Protein AF-A0A6B3CCX3-F1 (afdb_monomer_lite)

Foldseek 3Di:
DDPPQDDLVVLLVVCVVVVPDPVVSVVVSVVSVVVNPDPPCVVVCVVDDPVCVVVVVVVVVDPDDDDDDPPDDDPD

Secondary structure (DSSP, 8-state):
-------HHHHHHHHHHTT--HHHHHHHHHHHHHHTSPPGGGGGTTTS-TTHHHHHHHHHT-S------TT-----

Structure (mmCIF, N/CA/C/O backbone):
data_AF-A0A6B3CCX3-F1
#
_entry.id   AF-A0A6B3CCX3-F1
#
loop_
_atom_site.group_PDB
_atom_site.id
_atom_site.type_symbol
_atom_site.label_atom_id
_atom_site.label_alt_id
_atom_site.label_comp_id
_atom_site.label_asym_id
_atom_site.label_entity_id
_atom_site.label_seq_id
_atom_site.pdbx_PDB_ins_code
_atom_site.Cartn_x
_atom_site.Cartn_y
_atom_site.Cartn_z
_atom_site.occupancy
_atom_site.B_iso_or_equiv
_atom_site.auth_seq_id
_atom_site.auth_comp_id
_atom_site.auth_asym_id
_atom_site.auth_atom_id
_atom_site.pdbx_PDB_model_num
ATOM 1 N N . MET A 1 1 ? -2.235 -7.945 -15.209 1.00 37.53 1 MET A N 1
ATOM 2 C CA . MET A 1 1 ? -2.088 -8.283 -13.776 1.00 37.53 1 MET A CA 1
ATOM 3 C C . MET A 1 1 ? -3.050 -7.392 -13.019 1.00 37.53 1 MET A C 1
ATOM 5 O O . MET A 1 1 ? -3.283 -6.287 -13.485 1.00 37.53 1 MET A O 1
ATOM 9 N N . ALA A 1 2 ? -3.721 -7.891 -11.987 1.00 36.41 2 ALA A N 1
ATOM 10 C CA . ALA A 1 2 ? -4.873 -7.194 -11.429 1.00 36.41 2 ALA A CA 1
ATOM 11 C C . ALA A 1 2 ? -4.425 -5.959 -10.623 1.00 36.41 2 ALA A C 1
ATOM 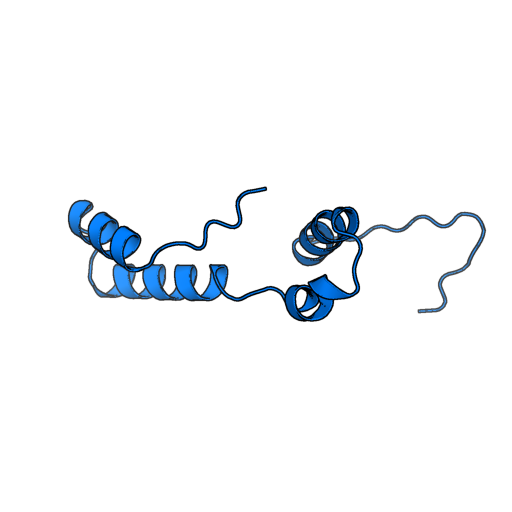13 O O . ALA A 1 2 ? -3.955 -6.097 -9.498 1.00 36.41 2 ALA A O 1
ATOM 14 N N . GLU A 1 3 ? -4.572 -4.763 -11.199 1.00 54.06 3 GLU A N 1
ATOM 15 C CA . GLU A 1 3 ? -4.601 -3.497 -10.457 1.00 54.06 3 GLU A CA 1
ATOM 16 C C . GLU A 1 3 ? -5.903 -3.457 -9.651 1.00 54.06 3 GLU A C 1
ATOM 18 O O . GLU A 1 3 ? -6.891 -2.833 -10.037 1.00 54.06 3 GLU A O 1
ATOM 23 N N . VAL A 1 4 ? -5.969 -4.215 -8.558 1.00 59.53 4 VAL A N 1
ATOM 24 C CA . VAL A 1 4 ? -7.095 -4.091 -7.635 1.00 59.53 4 VAL A CA 1
ATOM 25 C C . VAL A 1 4 ? -6.700 -3.056 -6.603 1.00 59.53 4 VAL A C 1
ATOM 27 O O . VAL A 1 4 ? -6.021 -3.369 -5.630 1.00 59.53 4 VAL A O 1
ATOM 30 N N . ALA A 1 5 ? -7.129 -1.817 -6.838 1.00 70.81 5 ALA A N 1
ATOM 31 C CA . ALA A 1 5 ? -7.069 -0.776 -5.825 1.00 70.81 5 ALA A CA 1
ATOM 32 C C . ALA A 1 5 ? -7.742 -1.276 -4.537 1.00 70.81 5 ALA A C 1
ATOM 34 O O . ALA A 1 5 ? -8.811 -1.907 -4.571 1.00 70.81 5 ALA A O 1
ATOM 35 N N . LEU A 1 6 ? -7.123 -0.989 -3.395 1.00 81.62 6 LEU A N 1
ATOM 36 C CA . LEU A 1 6 ? -7.691 -1.291 -2.090 1.00 81.62 6 LEU A CA 1
ATOM 37 C C . LEU A 1 6 ? -8.993 -0.506 -1.934 1.00 81.62 6 LEU A C 1
ATOM 39 O O . LEU A 1 6 ? -9.008 0.724 -1.925 1.00 81.62 6 LEU A O 1
ATOM 43 N N . LYS A 1 7 ? -10.115 -1.211 -1.809 1.00 90.50 7 LYS A N 1
ATOM 44 C CA . LYS A 1 7 ? -11.414 -0.573 -1.587 1.00 90.50 7 LYS A CA 1
ATOM 45 C C . LYS A 1 7 ? -11.527 -0.167 -0.119 1.00 90.50 7 LYS A C 1
ATOM 47 O O . LYS A 1 7 ? -11.804 -1.013 0.731 1.00 90.50 7 LYS A O 1
ATOM 52 N N . ILE A 1 8 ? -11.378 1.130 0.151 1.00 90.94 8 ILE A N 1
ATOM 53 C CA . ILE A 1 8 ? -11.474 1.731 1.494 1.00 90.94 8 ILE A CA 1
ATOM 54 C C . ILE A 1 8 ? -12.708 1.251 2.291 1.00 90.94 8 ILE A C 1
ATOM 56 O O . ILE A 1 8 ? -12.537 0.894 3.456 1.00 90.94 8 ILE A O 1
ATOM 60 N N . PRO A 1 9 ? -13.917 1.101 1.704 1.00 92.62 9 PRO A N 1
ATOM 61 C CA . PRO A 1 9 ? -15.072 0.601 2.456 1.00 92.62 9 PRO A CA 1
ATOM 62 C C . PRO A 1 9 ? -14.898 -0.825 3.002 1.00 92.62 9 PRO A C 1
ATOM 64 O O . PRO A 1 9 ? -15.379 -1.133 4.091 1.00 92.62 9 PRO A O 1
ATOM 67 N N . TYR A 1 10 ? -14.202 -1.707 2.274 1.00 94.19 10 TYR A N 1
ATOM 68 C CA . TYR A 1 10 ? -13.923 -3.062 2.761 1.00 94.19 10 TYR A CA 1
ATOM 69 C C . TYR A 1 10 ? -12.841 -3.060 3.835 1.00 94.19 10 TYR A C 1
ATOM 71 O O . TYR A 1 10 ? -12.965 -3.795 4.811 1.00 94.19 10 TYR A O 1
ATOM 79 N N . LEU A 1 11 ? -11.822 -2.212 3.689 1.00 92.94 11 LEU A N 1
ATOM 80 C CA . LEU A 1 11 ? -10.808 -2.018 4.721 1.00 92.94 11 LEU A CA 1
ATOM 81 C C . LEU A 1 11 ? -11.448 -1.551 6.034 1.00 92.94 11 LEU A C 1
ATOM 83 O O . LEU A 1 11 ? -11.232 -2.178 7.063 1.00 92.94 11 LEU A O 1
ATOM 87 N N . GLN A 1 12 ? -12.304 -0.528 5.998 1.00 93.50 12 GLN A N 1
ATOM 88 C CA . GLN A 1 12 ? -13.011 -0.028 7.184 1.00 93.50 12 GLN A CA 1
ATOM 89 C C . GLN A 1 12 ? -13.891 -1.102 7.837 1.00 93.50 12 GLN A C 1
ATOM 91 O O . GLN A 1 12 ? -13.919 -1.226 9.063 1.00 93.50 12 GLN A O 1
ATOM 96 N N . LEU A 1 13 ? -14.584 -1.912 7.028 1.00 95.94 13 LEU A N 1
ATOM 97 C CA . LEU A 1 13 ? -15.383 -3.029 7.531 1.00 95.94 13 LEU A CA 1
ATOM 98 C C . LEU A 1 13 ? -14.514 -4.063 8.259 1.00 95.94 13 LEU A C 1
ATOM 100 O O . LEU A 1 13 ? -14.899 -4.540 9.325 1.00 95.94 13 LEU A O 1
ATOM 104 N N . LEU A 1 14 ? -13.350 -4.394 7.694 1.00 95.31 14 LEU A N 1
ATOM 105 C CA . LEU A 1 14 ? -12.405 -5.330 8.296 1.00 95.31 14 LEU A CA 1
ATOM 106 C C . LEU A 1 14 ? -11.812 -4.761 9.585 1.00 95.31 14 LEU A C 1
ATOM 108 O O . LEU A 1 14 ? -11.870 -5.435 10.606 1.00 95.31 14 LEU A O 1
ATOM 112 N N . LEU A 1 15 ? -11.319 -3.522 9.576 1.00 95.88 15 LEU A N 1
ATOM 113 C CA . LEU A 1 15 ? -10.759 -2.864 10.765 1.00 95.88 15 LEU A CA 1
ATOM 114 C C . LEU A 1 15 ? -11.764 -2.863 11.924 1.00 95.88 15 LEU A C 1
ATOM 116 O O . LEU A 1 15 ? -11.424 -3.236 13.047 1.00 95.88 15 LEU A O 1
ATOM 120 N N . LYS A 1 16 ? -13.035 -2.569 11.624 1.00 95.38 16 LYS A N 1
ATOM 121 C CA . LYS A 1 16 ? -14.128 -2.667 12.594 1.00 95.38 16 LYS A CA 1
ATOM 122 C C . LYS A 1 16 ? -14.364 -4.101 13.076 1.00 95.38 16 LYS A C 1
ATOM 124 O O . LYS A 1 16 ? -14.558 -4.312 14.270 1.00 95.38 16 LYS A O 1
ATOM 129 N N . ALA A 1 17 ? -14.361 -5.085 12.176 1.00 96.75 17 ALA A N 1
ATOM 130 C CA . ALA A 1 17 ? -14.540 -6.495 12.534 1.00 96.75 17 ALA A CA 1
ATOM 131 C C . ALA A 1 17 ? -13.398 -7.032 13.415 1.00 96.75 17 ALA A C 1
ATOM 133 O O . ALA A 1 17 ? -13.639 -7.884 14.268 1.00 96.75 17 ALA A O 1
ATOM 134 N N . TYR A 1 18 ? -12.182 -6.513 13.238 1.00 96.31 18 TYR A N 1
ATOM 135 C CA . TYR A 1 18 ? -11.010 -6.850 14.047 1.00 96.31 18 TYR A CA 1
ATOM 136 C C . TYR A 1 18 ? -10.899 -6.042 15.348 1.00 96.31 18 TYR A C 1
ATOM 138 O O . TYR A 1 18 ? -10.005 -6.314 16.144 1.00 96.31 18 TYR A O 1
ATOM 146 N N . GLY A 1 19 ? -11.804 -5.090 15.597 1.00 95.44 19 GLY A N 1
ATOM 147 C CA . GLY A 1 19 ? -11.801 -4.284 16.820 1.00 95.44 19 GLY A CA 1
ATOM 148 C C . GLY A 1 19 ? -10.629 -3.306 16.916 1.00 95.44 19 GLY A C 1
ATOM 149 O O . GLY A 1 19 ? -10.211 -2.972 18.022 1.00 95.44 19 GLY A O 1
ATOM 150 N N . VAL A 1 20 ? -10.095 -2.869 15.773 1.00 96.31 20 VAL A N 1
ATOM 151 C CA . VAL A 1 20 ? -9.043 -1.846 15.703 1.00 96.31 20 VAL A CA 1
ATOM 152 C C . VAL A 1 20 ? -9.597 -0.516 16.223 1.00 96.31 20 VAL A C 1
ATOM 154 O O . VAL A 1 20 ? -10.730 -0.152 15.900 1.00 96.31 20 VAL A O 1
ATOM 157 N N . GLY A 1 21 ? -8.819 0.191 17.046 1.00 95.19 21 GLY A N 1
ATOM 158 C CA . GLY A 1 21 ? -9.207 1.496 17.592 1.00 95.19 21 GLY A CA 1
ATOM 159 C C . GLY A 1 21 ? -9.246 2.592 16.523 1.00 95.19 21 GLY A C 1
ATOM 160 O O . GLY A 1 21 ? -8.568 2.486 15.506 1.00 95.19 21 GLY A O 1
ATOM 161 N N . ASP A 1 22 ? -10.014 3.659 16.760 1.00 91.94 22 ASP A N 1
ATOM 162 C CA . ASP A 1 22 ? -10.277 4.702 15.753 1.00 91.94 22 ASP A CA 1
ATOM 163 C C . ASP A 1 22 ? -8.998 5.383 15.227 1.00 91.94 22 ASP A C 1
ATOM 165 O O . ASP A 1 22 ? -8.855 5.564 14.021 1.00 91.94 22 ASP A O 1
ATOM 169 N N . GLU A 1 23 ? -8.038 5.689 16.106 1.00 94.00 23 GLU A N 1
ATOM 170 C CA . GLU A 1 23 ? -6.757 6.317 15.733 1.00 94.00 23 GLU A CA 1
ATOM 171 C C . GLU A 1 23 ? -5.905 5.405 14.831 1.00 94.00 23 GLU A C 1
ATOM 173 O O . GLU A 1 23 ? -5.351 5.834 13.819 1.00 94.00 23 GLU A O 1
ATOM 178 N N . GLU A 1 24 ? -5.839 4.112 15.154 1.00 92.69 24 GLU A N 1
ATOM 179 C CA . GLU A 1 24 ? -5.106 3.128 14.354 1.00 92.69 24 GLU A CA 1
ATOM 180 C C . GLU A 1 24 ? -5.826 2.850 13.024 1.00 92.69 24 GLU A C 1
ATOM 182 O O . GLU A 1 24 ? -5.193 2.726 11.974 1.00 92.69 24 GLU A O 1
ATOM 187 N N . ALA A 1 25 ? -7.160 2.821 13.036 1.00 94.06 25 ALA A N 1
ATOM 188 C CA . ALA A 1 25 ? -7.965 2.652 11.836 1.00 94.06 25 ALA A CA 1
ATOM 189 C C . ALA A 1 25 ? -7.787 3.818 10.850 1.00 94.06 25 ALA A C 1
ATOM 191 O O . ALA A 1 25 ? -7.700 3.584 9.642 1.00 94.06 25 ALA A O 1
ATOM 192 N N . GLU A 1 26 ? -7.688 5.052 11.346 1.00 94.19 26 GLU A N 1
ATOM 193 C CA . GLU A 1 26 ? -7.408 6.236 10.529 1.00 94.19 26 GLU A CA 1
ATOM 194 C C . GLU A 1 26 ? -6.030 6.140 9.855 1.00 94.19 26 GLU A C 1
ATOM 196 O O . GLU A 1 26 ? -5.914 6.367 8.647 1.00 94.19 26 GLU A O 1
ATOM 201 N N . ALA A 1 27 ? -5.007 5.672 10.579 1.00 93.81 27 ALA A N 1
ATOM 202 C CA . ALA A 1 27 ? -3.683 5.423 10.009 1.00 93.81 27 ALA A CA 1
ATOM 203 C C . ALA A 1 27 ? -3.710 4.363 8.887 1.00 93.81 27 ALA A C 1
ATOM 205 O O . ALA A 1 27 ? -3.074 4.543 7.843 1.00 93.81 27 ALA A O 1
ATOM 206 N N . PHE A 1 28 ? -4.477 3.280 9.052 1.00 93.12 28 PHE A N 1
ATOM 207 C CA . PHE A 1 28 ? -4.649 2.265 8.005 1.00 93.12 28 PHE A CA 1
ATOM 208 C C . PHE A 1 28 ? -5.381 2.798 6.772 1.00 93.12 28 PHE A C 1
ATOM 210 O O . PHE A 1 28 ? -5.019 2.443 5.646 1.00 93.12 28 PHE A O 1
ATOM 217 N N . VAL A 1 29 ? -6.401 3.641 6.960 1.00 92.75 29 VAL A N 1
ATOM 218 C CA . VAL A 1 29 ? -7.100 4.297 5.847 1.00 92.75 29 VAL A CA 1
ATOM 219 C C . VAL A 1 29 ? -6.129 5.190 5.078 1.00 92.75 29 VAL A C 1
ATOM 221 O O . VAL A 1 29 ? -6.050 5.065 3.856 1.00 92.75 29 VAL A O 1
ATOM 224 N N . GLN A 1 30 ? -5.325 5.994 5.777 1.00 92.00 30 GLN A N 1
ATOM 225 C CA . GLN A 1 30 ? -4.342 6.870 5.140 1.00 92.00 30 GLN A CA 1
ATOM 226 C C . GLN A 1 30 ? -3.294 6.080 4.342 1.00 92.00 30 GLN A C 1
ATOM 228 O O . GLN A 1 30 ? -2.982 6.430 3.203 1.00 92.00 30 GLN A O 1
ATOM 233 N N . LEU A 1 31 ? -2.808 4.966 4.895 1.00 89.44 31 LEU A N 1
ATOM 234 C CA . LEU A 1 31 ? -1.862 4.082 4.214 1.00 89.44 31 LEU A CA 1
ATOM 235 C C . LEU A 1 31 ? -2.465 3.451 2.949 1.00 89.44 31 LEU A C 1
ATOM 237 O O . LEU A 1 31 ? -1.784 3.317 1.933 1.00 89.44 31 LEU A O 1
ATOM 241 N N . ALA A 1 32 ? -3.739 3.062 2.994 1.00 89.44 32 ALA A N 1
ATOM 242 C CA . ALA A 1 32 ? -4.429 2.501 1.837 1.00 89.44 32 ALA A CA 1
ATOM 243 C C . ALA A 1 32 ? -4.699 3.552 0.753 1.00 89.44 32 ALA A C 1
ATOM 245 O O . ALA A 1 32 ? -4.608 3.236 -0.435 1.00 89.44 32 ALA A O 1
ATOM 246 N N . GLU A 1 33 ? -4.993 4.796 1.135 1.00 88.00 33 GLU A N 1
ATOM 247 C CA . GLU A 1 33 ? -5.062 5.914 0.192 1.00 88.00 33 GLU A CA 1
ATOM 248 C C . GLU A 1 33 ? -3.711 6.162 -0.475 1.00 88.00 33 GLU A C 1
ATOM 250 O O . GLU A 1 33 ? -3.656 6.299 -1.696 1.00 88.00 33 GLU A O 1
ATOM 255 N N . ASP A 1 34 ? -2.624 6.153 0.298 1.00 84.56 34 ASP A N 1
ATOM 256 C CA . ASP A 1 34 ? -1.268 6.325 -0.220 1.00 84.56 34 ASP A CA 1
ATOM 257 C C . ASP A 1 34 ? -0.859 5.190 -1.162 1.00 84.56 34 ASP A C 1
ATOM 259 O O . ASP A 1 34 ? -0.325 5.451 -2.239 1.00 84.56 34 ASP A O 1
ATOM 263 N N . ALA A 1 35 ? -1.169 3.940 -0.813 1.00 80.94 35 ALA A N 1
ATOM 264 C CA . ALA A 1 35 ? -0.911 2.776 -1.661 1.00 80.94 35 ALA A CA 1
ATOM 265 C C . ALA A 1 35 ? -1.739 2.782 -2.958 1.00 80.94 35 ALA A C 1
ATOM 267 O O . ALA A 1 35 ? -1.303 2.243 -3.974 1.00 80.94 35 ALA A O 1
ATOM 268 N N . ASN A 1 36 ? -2.923 3.399 -2.935 1.00 83.12 36 ASN A N 1
ATOM 269 C CA . ASN A 1 36 ? -3.766 3.579 -4.114 1.00 83.12 36 ASN A CA 1
ATOM 270 C C . ASN A 1 36 ? -3.344 4.772 -4.982 1.00 83.12 36 ASN A C 1
ATOM 272 O O . ASN A 1 36 ? -3.907 4.944 -6.068 1.00 83.12 36 ASN A O 1
ATOM 276 N N . LYS A 1 37 ? -2.395 5.615 -4.540 1.00 82.88 37 LYS A N 1
ATOM 277 C CA . LYS A 1 37 ? -1.916 6.722 -5.371 1.00 82.88 37 LYS A CA 1
ATOM 278 C C . LYS A 1 37 ? -1.208 6.148 -6.602 1.00 82.88 37 LYS A C 1
ATOM 280 O O . LYS A 1 37 ? -0.224 5.420 -6.458 1.00 82.88 37 LYS A O 1
ATOM 285 N N . PRO A 1 38 ? -1.675 6.481 -7.817 1.00 71.81 38 PRO A N 1
ATOM 286 C CA . PRO A 1 38 ? -1.050 6.003 -9.038 1.00 71.81 38 PRO A CA 1
ATOM 287 C C . PRO A 1 38 ? 0.403 6.487 -9.100 1.00 71.81 38 PRO A C 1
ATOM 289 O O . PRO A 1 38 ? 0.688 7.667 -8.877 1.00 71.81 38 PRO A O 1
ATOM 292 N N . GLY A 1 39 ? 1.330 5.573 -9.401 1.00 70.75 39 GLY A N 1
ATOM 293 C CA . GLY A 1 39 ? 2.741 5.915 -9.578 1.00 70.75 39 GLY A CA 1
ATOM 294 C C . GLY A 1 39 ? 2.924 6.973 -10.671 1.00 70.75 39 GLY A C 1
ATOM 295 O O . GLY A 1 39 ? 2.143 7.041 -11.620 1.00 70.75 39 GLY A O 1
ATOM 296 N N . TRP A 1 40 ? 3.975 7.792 -10.575 1.00 66.75 40 TRP A N 1
ATOM 297 C CA . TRP A 1 40 ? 4.236 8.896 -11.515 1.00 66.75 40 TRP A CA 1
ATOM 298 C C . TRP A 1 40 ? 4.235 8.461 -12.994 1.00 66.75 40 TRP A C 1
ATOM 300 O O . TRP A 1 40 ? 3.823 9.226 -13.866 1.00 66.75 40 TRP A O 1
ATOM 310 N N . TRP A 1 41 ? 4.646 7.220 -13.268 1.00 64.88 41 TRP A N 1
ATOM 311 C CA . TRP A 1 41 ? 4.723 6.627 -14.602 1.00 64.88 41 TRP A CA 1
ATOM 312 C C . TRP A 1 41 ? 3.360 6.197 -15.163 1.00 64.88 41 TRP A C 1
ATOM 314 O O . TRP A 1 41 ? 3.221 6.090 -16.380 1.00 64.88 41 TRP A O 1
ATOM 324 N N . GLN A 1 42 ? 2.331 6.003 -14.323 1.00 65.56 42 GLN A N 1
ATOM 325 C CA . GLN A 1 42 ? 0.988 5.636 -14.794 1.00 65.56 42 GLN A CA 1
ATOM 326 C C . GLN A 1 42 ? 0.364 6.728 -15.677 1.00 65.56 42 GLN A C 1
ATOM 328 O O . GLN A 1 42 ? -0.440 6.425 -16.554 1.00 65.56 42 GLN A O 1
ATOM 333 N N . ARG A 1 43 ? 0.785 7.993 -15.522 1.00 65.75 43 ARG A N 1
ATOM 334 C CA . ARG A 1 43 ? 0.370 9.112 -16.392 1.00 65.75 43 ARG A CA 1
ATOM 335 C C . ARG A 1 43 ? 0.921 9.019 -17.821 1.00 65.75 43 ARG A C 1
ATOM 337 O O . ARG A 1 43 ? 0.480 9.786 -18.666 1.00 65.75 43 ARG A O 1
ATOM 344 N N . PHE A 1 44 ? 1.865 8.110 -18.066 1.00 64.81 44 PHE A N 1
ATOM 345 C CA . PHE A 1 44 ? 2.514 7.866 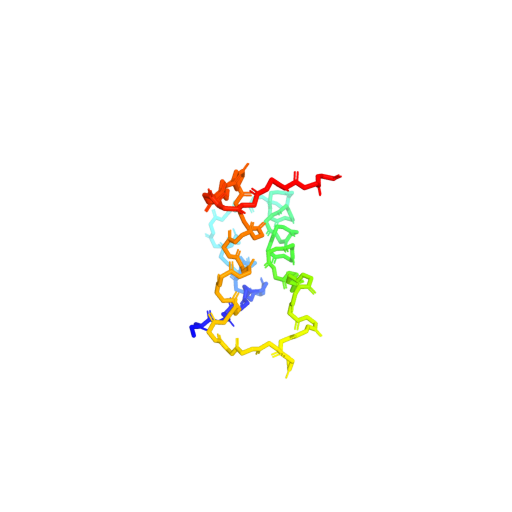-19.357 1.00 64.81 44 PHE A CA 1
ATOM 346 C C . PHE A 1 44 ? 2.254 6.440 -19.872 1.00 64.81 44 PHE A C 1
ATOM 348 O O . PHE A 1 44 ? 2.954 5.947 -20.755 1.00 64.81 44 PHE A O 1
ATOM 355 N N . HIS A 1 45 ? 1.272 5.733 -19.304 1.00 63.62 45 HIS A N 1
ATOM 356 C CA . HIS A 1 45 ? 0.968 4.350 -19.676 1.00 63.62 45 HIS A CA 1
ATOM 357 C C . HIS A 1 45 ? 0.493 4.215 -21.139 1.00 63.62 45 HIS A C 1
ATOM 359 O O . HIS A 1 45 ? 0.634 3.159 -21.746 1.00 63.62 45 HIS A O 1
ATOM 365 N N . ASP A 1 46 ? -0.067 5.269 -21.725 1.00 68.56 46 ASP A N 1
ATOM 366 C CA . ASP A 1 46 ? -0.536 5.331 -23.115 1.00 68.56 46 ASP A CA 1
ATOM 367 C C . ASP A 1 46 ? 0.598 5.360 -24.154 1.00 68.56 46 ASP A C 1
ATOM 369 O O . ASP A 1 46 ? 0.402 4.926 -25.290 1.00 68.56 46 ASP A O 1
ATOM 373 N N . ILE A 1 47 ? 1.786 5.824 -23.762 1.00 74.25 47 ILE A N 1
ATOM 374 C CA . ILE A 1 47 ? 2.977 5.885 -24.623 1.00 74.25 47 ILE A CA 1
ATOM 375 C C . ILE A 1 47 ? 3.998 4.781 -24.324 1.00 74.25 47 ILE A C 1
ATOM 377 O O . ILE A 1 47 ? 4.938 4.583 -25.096 1.00 74.25 47 ILE A O 1
ATOM 381 N N . LEU A 1 48 ? 3.828 4.053 -23.217 1.00 68.19 48 LEU A N 1
ATOM 382 C CA . LEU A 1 48 ? 4.719 2.971 -22.819 1.00 68.19 48 LEU A CA 1
ATOM 383 C C . LEU A 1 48 ? 4.171 1.611 -23.276 1.00 68.19 48 LEU A C 1
ATOM 385 O O . LEU A 1 48 ? 2.997 1.307 -23.065 1.00 68.19 48 LEU A O 1
ATOM 389 N N . PRO A 1 49 ? 5.012 0.740 -23.862 1.00 76.19 49 PRO A N 1
ATOM 390 C CA . PRO A 1 49 ? 4.608 -0.628 -24.148 1.00 76.19 49 PRO A CA 1
ATOM 391 C C . PRO A 1 49 ? 4.141 -1.330 -22.867 1.00 76.19 49 PRO A C 1
ATOM 393 O O . PRO A 1 49 ? 4.809 -1.245 -21.839 1.00 76.19 49 PRO A O 1
ATOM 396 N N . GLY A 1 50 ? 3.043 -2.088 -22.918 1.00 68.06 50 GLY A N 1
ATOM 397 C CA . GLY A 1 50 ? 2.473 -2.727 -21.719 1.00 68.06 50 GLY A CA 1
ATOM 398 C C . GLY A 1 50 ? 3.430 -3.667 -20.962 1.00 68.06 50 GLY A C 1
ATOM 399 O O . GLY A 1 50 ? 3.265 -3.880 -19.766 1.00 68.06 50 GLY A O 1
ATOM 400 N N . TRP A 1 51 ? 4.471 -4.192 -21.622 1.00 71.00 51 TRP A N 1
ATOM 401 C CA . TRP A 1 51 ? 5.526 -4.989 -20.981 1.00 71.00 51 TRP A CA 1
ATOM 402 C C . TRP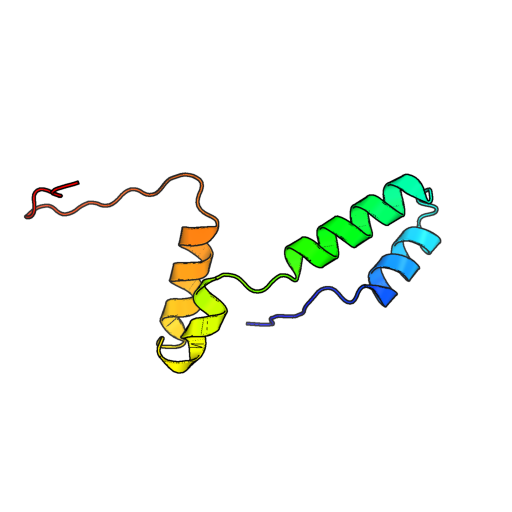 A 1 51 ? 6.510 -4.151 -20.143 1.00 71.00 51 TRP A C 1
ATOM 404 O O . TRP A 1 51 ? 7.149 -4.682 -19.238 1.00 71.00 51 TRP A O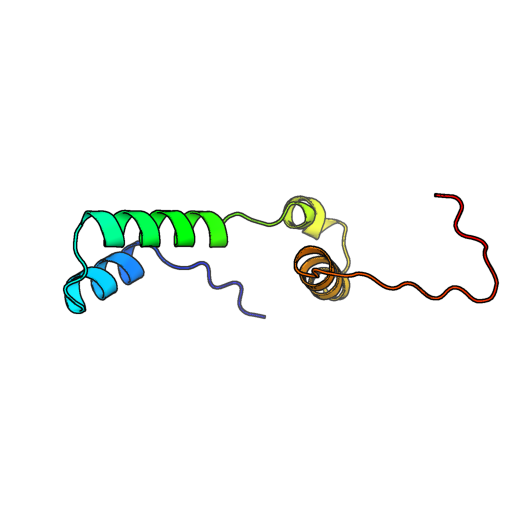 1
ATOM 414 N N . PHE A 1 52 ? 6.625 -2.850 -20.418 1.00 72.44 52 PHE A N 1
ATOM 415 C CA . PHE A 1 52 ? 7.567 -1.933 -19.773 1.00 72.44 52 PHE A CA 1
ATOM 416 C C . PHE A 1 52 ? 7.050 -1.415 -18.422 1.00 72.44 52 PHE A C 1
ATOM 418 O O . PHE A 1 52 ? 7.833 -1.117 -17.525 1.00 72.44 52 PHE A O 1
ATOM 425 N N . SER A 1 53 ? 5.728 -1.386 -18.235 1.00 67.94 53 SER A N 1
ATOM 426 C CA . SER A 1 53 ? 5.077 -0.955 -16.990 1.00 67.94 53 SER A CA 1
ATOM 427 C C . SER A 1 53 ? 5.555 -1.740 -15.758 1.00 67.94 53 SER A C 1
ATOM 429 O O . SER A 1 53 ? 5.847 -1.142 -14.722 1.00 67.94 53 SER A O 1
ATOM 431 N N . LEU A 1 54 ? 5.711 -3.064 -15.876 1.00 72.25 54 LEU A N 1
ATOM 432 C CA . LEU A 1 54 ? 6.207 -3.903 -14.780 1.00 72.25 54 LEU A CA 1
ATOM 433 C C . LEU A 1 54 ? 7.651 -3.548 -14.404 1.00 72.25 54 LEU A C 1
ATOM 435 O O . LEU A 1 54 ? 7.986 -3.500 -13.225 1.00 72.25 54 LEU A O 1
ATOM 439 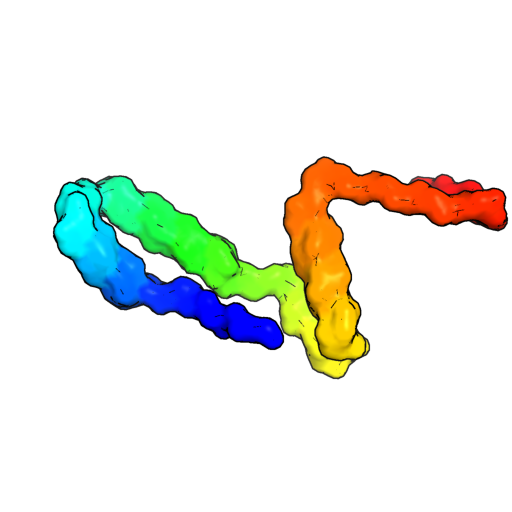N N . TYR A 1 55 ? 8.488 -3.283 -15.407 1.00 75.12 55 TYR A N 1
ATOM 440 C CA . TYR A 1 55 ? 9.886 -2.922 -15.210 1.00 75.12 55 TYR A CA 1
ATOM 441 C C . TYR A 1 55 ? 10.012 -1.593 -14.447 1.00 75.12 55 TYR A C 1
ATOM 443 O O . TYR A 1 55 ? 10.669 -1.541 -13.410 1.00 75.12 55 TYR A O 1
ATOM 451 N N . VAL A 1 56 ? 9.282 -0.558 -14.875 1.00 76.94 56 VAL A N 1
ATOM 452 C CA . VAL A 1 56 ? 9.271 0.758 -14.207 1.00 76.94 56 VAL A CA 1
ATOM 453 C C . VAL A 1 56 ? 8.686 0.679 -12.794 1.00 76.94 56 VAL A C 1
ATOM 455 O O . VAL A 1 56 ? 9.185 1.329 -11.876 1.00 76.94 56 VAL A O 1
ATOM 458 N N . SER A 1 57 ? 7.653 -0.142 -12.584 1.00 71.94 57 SER A N 1
ATOM 459 C CA . SER A 1 57 ? 7.093 -0.360 -11.248 1.00 71.94 57 SER A CA 1
ATOM 460 C C . SER A 1 57 ? 8.091 -1.026 -10.295 1.00 71.94 57 SER A C 1
ATOM 462 O O . SER A 1 57 ? 8.093 -0.705 -9.108 1.00 71.94 57 SER A O 1
ATOM 464 N N . LEU A 1 58 ? 8.921 -1.949 -10.793 1.00 78.19 58 LEU A N 1
ATOM 465 C CA . LEU A 1 58 ? 9.948 -2.625 -9.998 1.00 78.19 58 LEU A CA 1
ATOM 466 C C . LEU A 1 58 ? 11.135 -1.704 -9.704 1.00 78.19 58 LEU A C 1
ATOM 468 O O . LEU A 1 58 ? 11.593 -1.673 -8.565 1.00 78.19 58 LEU A O 1
ATOM 472 N N . GLU A 1 59 ? 11.595 -0.917 -10.680 1.00 78.25 59 GLU A N 1
ATOM 473 C CA . GLU A 1 59 ? 12.633 0.097 -10.449 1.00 78.25 59 GLU A CA 1
ATOM 474 C C . GLU A 1 59 ? 12.175 1.169 -9.452 1.00 78.25 59 GLU A C 1
ATOM 476 O O . GLU A 1 59 ? 12.929 1.527 -8.552 1.00 78.25 59 GLU A O 1
ATOM 481 N N . GLY A 1 60 ? 10.926 1.639 -9.549 1.00 74.25 60 GLY A N 1
ATOM 482 C CA . GLY A 1 60 ? 10.374 2.628 -8.617 1.00 74.25 60 GLY A CA 1
ATOM 483 C C . GLY A 1 60 ? 10.240 2.126 -7.174 1.00 74.25 60 GLY A C 1
ATOM 484 O O . GLY A 1 60 ? 10.245 2.935 -6.249 1.00 74.25 60 GLY A O 1
ATOM 485 N N . ALA A 1 61 ? 10.141 0.809 -6.974 1.00 75.50 61 ALA A N 1
ATOM 486 C CA . ALA A 1 61 ? 10.110 0.175 -5.655 1.00 75.50 61 ALA A CA 1
ATOM 487 C C . ALA A 1 61 ? 11.501 -0.271 -5.160 1.00 75.50 61 ALA A C 1
ATOM 489 O O . ALA A 1 61 ? 11.630 -0.740 -4.026 1.00 75.50 61 ALA A O 1
ATOM 490 N N . ALA A 1 62 ? 12.542 -0.169 -5.993 1.00 82.06 62 ALA A N 1
ATOM 491 C CA . ALA A 1 62 ? 13.873 -0.655 -5.664 1.00 82.06 62 ALA A CA 1
ATOM 492 C C . ALA A 1 62 ? 14.597 0.293 -4.698 1.00 82.06 62 ALA A C 1
ATOM 494 O O . ALA A 1 62 ? 14.673 1.500 -4.908 1.00 82.06 62 ALA A O 1
ATOM 495 N N . SER A 1 63 ? 15.214 -0.271 -3.659 1.00 80.69 63 SER A N 1
ATOM 496 C CA . SER A 1 63 ? 16.103 0.468 -2.753 1.00 80.69 63 SER A CA 1
ATOM 497 C C . SER A 1 63 ? 17.531 0.614 -3.293 1.00 80.69 63 SER A C 1
ATOM 499 O O . SER A 1 63 ? 18.319 1.393 -2.757 1.00 80.69 63 SER A O 1
ATOM 501 N N . LEU A 1 64 ? 17.882 -0.138 -4.342 1.00 77.62 64 LEU A N 1
ATOM 502 C CA . LEU A 1 64 ? 19.190 -0.115 -4.990 1.00 77.62 64 LEU A CA 1
ATOM 503 C C . LEU A 1 64 ? 19.058 -0.500 -6.467 1.00 77.62 64 LEU A C 1
ATOM 505 O O . LEU A 1 64 ? 18.498 -1.546 -6.786 1.00 77.62 64 LEU A O 1
ATOM 509 N N . ILE A 1 65 ? 19.661 0.301 -7.346 1.00 77.56 65 ILE A N 1
ATOM 510 C CA . ILE A 1 65 ? 19.763 0.024 -8.782 1.00 77.56 65 ILE A CA 1
ATOM 511 C C . ILE A 1 65 ? 21.240 -0.191 -9.121 1.00 77.56 65 ILE A C 1
ATOM 513 O O . ILE A 1 65 ? 22.100 0.602 -8.735 1.00 77.56 65 ILE A O 1
ATOM 517 N N . ARG A 1 66 ? 21.551 -1.290 -9.816 1.00 76.19 66 ARG A N 1
ATOM 518 C CA . ARG A 1 66 ? 22.891 -1.578 -10.342 1.00 76.19 66 ARG A CA 1
ATOM 519 C C . ARG A 1 66 ? 22.799 -1.773 -11.846 1.00 76.19 66 ARG A C 1
ATOM 521 O O . ARG A 1 66 ? 22.211 -2.750 -12.297 1.00 76.19 66 ARG A O 1
ATOM 528 N N . SER A 1 67 ? 23.437 -0.881 -12.590 1.00 73.69 67 SER A N 1
ATOM 529 C CA . SER A 1 67 ? 23.562 -0.975 -14.043 1.00 73.69 67 SER A CA 1
ATOM 530 C C . SER A 1 67 ? 24.978 -1.416 -14.398 1.00 73.69 67 SER A C 1
ATOM 532 O O . SER A 1 67 ? 25.945 -0.943 -13.800 1.00 73.69 67 SER A O 1
ATOM 534 N N . TYR A 1 68 ? 25.111 -2.339 -15.349 1.00 64.38 68 TYR A N 1
ATOM 535 C CA . TYR A 1 68 ? 26.406 -2.773 -15.868 1.00 64.38 68 TYR A CA 1
ATOM 536 C C . TYR A 1 68 ? 26.446 -2.550 -17.377 1.00 64.38 68 TYR A C 1
ATOM 538 O O . TYR A 1 68 ? 25.787 -3.263 -18.131 1.00 64.38 68 TYR A O 1
ATOM 546 N N . GLU A 1 69 ? 27.237 -1.571 -17.809 1.00 65.81 69 GLU A N 1
ATOM 547 C CA . GLU A 1 69 ? 27.474 -1.264 -19.219 1.00 65.81 69 GLU A CA 1
ATOM 548 C C . GLU A 1 69 ? 28.969 -1.436 -19.530 1.00 65.81 69 GLU A C 1
ATOM 550 O O . GLU A 1 69 ? 29.772 -0.558 -19.227 1.00 65.81 69 GLU A O 1
ATOM 555 N N . PRO A 1 70 ? 29.392 -2.568 -20.122 1.00 64.94 70 PRO A N 1
ATOM 556 C CA . PRO A 1 70 ? 30.814 -2.874 -20.310 1.00 64.94 70 PRO A CA 1
ATOM 557 C C . PRO A 1 70 ? 31.534 -2.000 -21.354 1.00 64.94 70 PRO A C 1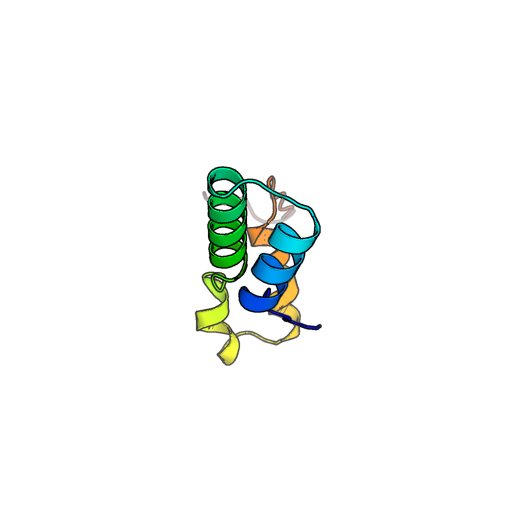
ATOM 559 O O . PRO A 1 70 ? 32.757 -2.061 -21.442 1.00 64.94 70 PRO A O 1
ATOM 562 N N . HIS A 1 71 ? 30.811 -1.196 -22.143 1.00 64.19 71 HIS A N 1
ATOM 563 C CA . HIS A 1 71 ? 31.372 -0.405 -23.251 1.00 64.19 71 HIS A CA 1
ATOM 564 C C . HIS A 1 71 ? 31.047 1.096 -23.183 1.00 64.19 71 HIS A C 1
ATOM 566 O O . HIS A 1 71 ? 31.302 1.814 -24.148 1.00 64.19 71 HIS A O 1
ATOM 572 N N . PHE A 1 72 ? 30.500 1.581 -22.068 1.00 60.38 72 PHE A N 1
ATOM 573 C CA . PHE A 1 72 ? 30.189 2.996 -21.875 1.00 60.38 72 PHE A CA 1
ATOM 574 C C . PHE A 1 72 ? 30.602 3.427 -20.469 1.00 60.38 72 PHE A C 1
ATOM 576 O O . PHE A 1 72 ? 30.400 2.695 -19.505 1.00 60.38 72 PHE A O 1
ATOM 583 N N . VAL A 1 73 ? 31.207 4.608 -20.351 1.00 61.97 73 VAL A N 1
ATOM 584 C CA . VAL A 1 73 ? 31.430 5.248 -19.051 1.00 61.97 73 VAL A CA 1
ATOM 585 C C . VAL A 1 73 ? 30.199 6.114 -18.785 1.00 61.97 73 VAL A C 1
ATOM 587 O O . VAL A 1 73 ? 29.987 7.061 -19.546 1.00 61.97 73 VAL A O 1
ATOM 590 N N . PRO A 1 74 ? 29.378 5.823 -17.759 1.00 59.38 74 PRO A N 1
ATOM 591 C CA . PRO A 1 74 ? 28.232 6.661 -17.436 1.00 59.38 74 PRO A CA 1
ATOM 592 C C . PRO A 1 74 ? 28.733 8.038 -16.991 1.00 59.38 74 PRO A C 1
ATOM 594 O O . PRO A 1 74 ? 29.398 8.167 -15.962 1.00 59.38 74 PRO A O 1
ATOM 597 N N . GLY A 1 75 ? 28.457 9.063 -17.797 1.00 60.03 75 GLY A N 1
ATOM 598 C CA . GLY A 1 75 ? 28.577 10.455 -17.382 1.00 60.03 75 GLY A CA 1
ATOM 599 C C . GLY A 1 75 ? 27.385 10.773 -16.494 1.00 60.03 75 GLY A C 1
ATOM 600 O O . GLY A 1 75 ? 26.277 10.919 -17.004 1.00 60.03 75 GLY A O 1
ATOM 601 N N . VAL A 1 76 ? 27.613 10.768 -15.182 1.00 55.25 76 VAL A N 1
ATOM 602 C CA . VAL A 1 76 ? 26.637 11.215 -14.177 1.00 55.25 76 VAL A CA 1
ATOM 603 C C . VAL A 1 76 ? 26.253 12.677 -14.365 1.00 55.25 76 VAL A C 1
ATOM 605 O O . VAL A 1 76 ? 27.119 13.464 -14.814 1.00 55.25 76 VAL A O 1
#

Sequence (76 aa):
MAEVALKIPYLQLLLKAYGVGDEEAEAFVQLAEDANKPGWWQRFHDILPGWFSLYVSLEGAASLIRSYEPHFVPGV

Radius of gyration: 18.6 Å; chains: 1; bounding box: 47×20×42 Å

pLDDT: mean 77.91, std 14.13, range [36.41, 96.75]